Protein AF-A0A494WCV9-F1 (afdb_monomer)

Organism: NCBI:txid135719

pLDDT: mean 80.25, std 16.08, range [35.59, 97.94]

Secondary structure (DSSP, 8-state):
--HHHHHHHHHHHTT--HHHHHHHTTS-TTHHHIIIII--SSS--HHHHHHHHHHHTS-GGGTS-GGGS-S--HHHHHHHHHHHHHHHHHHTT-HHHHHHHHHHHHHHHHHHHHHT----

Mean predicted aligned error: 14.8 Å

Structure (mmCIF, N/CA/C/O backbone):
data_AF-A0A494WCV9-F1
#
_entry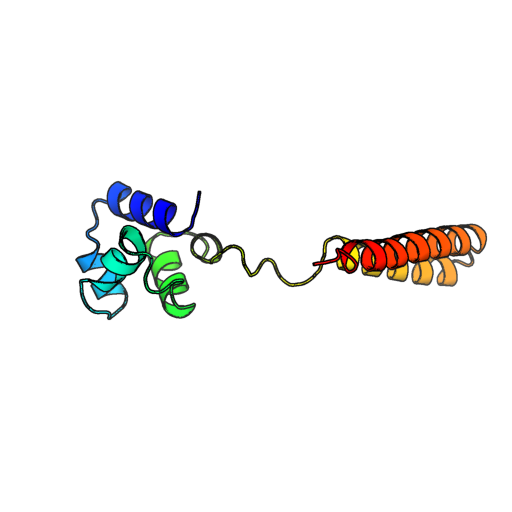.id   AF-A0A494WCV9-F1
#
loop_
_atom_site.group_PDB
_atom_site.id
_atom_site.type_symbol
_atom_site.label_atom_id
_atom_site.label_alt_id
_atom_site.label_comp_id
_atom_site.label_asym_id
_atom_site.label_entity_id
_atom_site.label_seq_id
_atom_site.pdbx_PDB_ins_code
_atom_site.Cartn_x
_atom_site.Cartn_y
_atom_site.Cartn_z
_atom_site.occupancy
_atom_site.B_iso_or_equiv
_atom_site.auth_seq_id
_atom_site.auth_comp_id
_atom_site.auth_asym_id
_atom_site.auth_atom_id
_atom_site.pdbx_PDB_model_num
ATOM 1 N N . MET A 1 1 ? 4.675 11.585 -0.432 1.00 63.78 1 MET A N 1
ATOM 2 C CA . MET A 1 1 ? 3.990 11.338 0.857 1.00 63.78 1 MET A CA 1
ATOM 3 C C . MET A 1 1 ? 4.207 9.896 1.275 1.00 63.78 1 MET A C 1
ATOM 5 O O . MET A 1 1 ? 4.304 9.046 0.402 1.00 63.78 1 MET A O 1
ATOM 9 N N . GLY A 1 2 ? 4.338 9.622 2.574 1.00 85.19 2 GLY A N 1
ATOM 10 C CA . GLY A 1 2 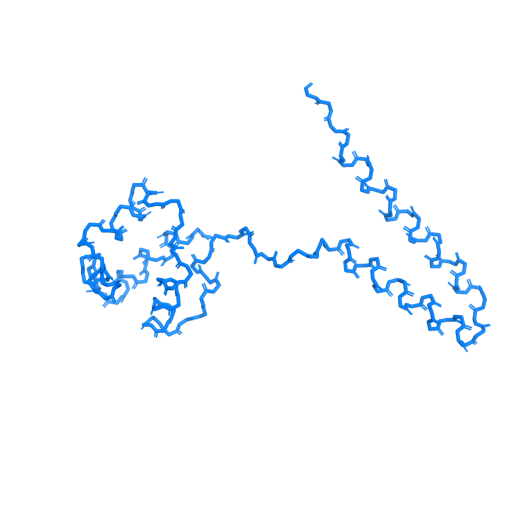? 4.463 8.250 3.079 1.00 85.19 2 GLY A CA 1
ATOM 11 C C . GLY A 1 2 ? 3.097 7.576 3.282 1.00 85.19 2 GLY A C 1
ATOM 12 O O . GLY A 1 2 ? 2.102 8.283 3.454 1.00 85.19 2 GLY A O 1
ATOM 13 N N . PRO A 1 3 ? 3.040 6.234 3.353 1.00 89.88 3 PRO A N 1
ATOM 14 C CA . PRO A 1 3 ? 1.785 5.475 3.433 1.00 89.88 3 PRO A CA 1
ATOM 15 C C . PRO A 1 3 ? 0.932 5.814 4.667 1.00 89.88 3 PRO A C 1
ATOM 17 O O . PRO A 1 3 ? -0.291 5.763 4.608 1.00 89.88 3 PRO A O 1
ATOM 20 N N . ARG A 1 4 ? 1.557 6.231 5.778 1.00 92.62 4 ARG A N 1
ATOM 21 C CA . ARG A 1 4 ? 0.850 6.661 7.000 1.00 92.62 4 ARG A CA 1
ATOM 22 C C . ARG A 1 4 ? 0.082 7.965 6.816 1.00 92.62 4 ARG A C 1
ATOM 24 O O . ARG A 1 4 ? -1.057 8.054 7.250 1.00 92.62 4 ARG A O 1
ATOM 31 N N . ILE A 1 5 ? 0.724 8.955 6.194 1.00 92.88 5 ILE A N 1
ATOM 32 C CA . ILE A 1 5 ? 0.124 10.272 5.939 1.00 92.88 5 ILE A CA 1
ATOM 33 C C . ILE A 1 5 ? -1.040 10.100 4.967 1.00 92.88 5 ILE A C 1
ATOM 35 O O . ILE A 1 5 ? -2.132 10.579 5.228 1.00 92.88 5 ILE A O 1
ATOM 39 N N . PHE A 1 6 ? -0.822 9.316 3.911 1.00 92.44 6 PHE A N 1
ATOM 40 C CA . PHE A 1 6 ? -1.850 9.017 2.923 1.00 92.44 6 PHE A CA 1
ATOM 41 C C . PHE A 1 6 ? -3.070 8.306 3.532 1.00 92.44 6 PHE A C 1
ATOM 43 O O . PHE A 1 6 ? -4.208 8.679 3.261 1.00 92.44 6 PHE A O 1
ATOM 50 N N . LEU A 1 7 ? -2.848 7.312 4.401 1.00 94.00 7 LEU A N 1
ATOM 51 C CA . LEU A 1 7 ? -3.945 6.649 5.105 1.00 94.00 7 LEU A CA 1
ATOM 52 C C . LEU A 1 7 ? -4.676 7.600 6.065 1.00 94.00 7 LEU A C 1
ATOM 54 O O . LEU A 1 7 ? -5.896 7.524 6.155 1.00 94.00 7 LEU A O 1
ATOM 58 N N . ASP A 1 8 ? -3.962 8.486 6.765 1.00 95.69 8 ASP A N 1
ATOM 59 C CA . ASP A 1 8 ? -4.586 9.491 7.638 1.00 95.69 8 ASP A CA 1
ATOM 60 C C . ASP A 1 8 ? -5.527 10.401 6.837 1.00 95.69 8 ASP A C 1
ATOM 62 O O . ASP A 1 8 ? -6.701 10.537 7.172 1.00 95.69 8 ASP A O 1
ATOM 66 N N . GLU A 1 9 ? -5.044 10.940 5.719 1.00 94.06 9 GLU A N 1
ATOM 67 C CA . GLU A 1 9 ? -5.821 11.810 4.833 1.00 94.06 9 GLU A CA 1
ATOM 68 C C . GLU A 1 9 ? -7.061 11.116 4.266 1.00 94.06 9 GLU A C 1
ATOM 70 O O . GLU A 1 9 ? -8.137 11.708 4.266 1.00 94.06 9 GLU A O 1
ATOM 75 N N . LEU A 1 10 ? -6.953 9.854 3.841 1.00 94.19 10 LEU A N 1
ATOM 76 C CA . LEU A 1 10 ? -8.099 9.084 3.344 1.00 94.19 10 LEU A CA 1
ATOM 77 C C . LEU A 1 10 ? -9.176 8.872 4.407 1.00 94.19 10 LEU A C 1
ATOM 79 O O . LEU A 1 10 ? -10.368 8.962 4.110 1.00 94.19 10 LEU A O 1
ATOM 83 N N . ILE A 1 11 ? -8.756 8.584 5.639 1.00 95.56 11 ILE A N 1
ATOM 84 C CA . ILE A 1 11 ? -9.668 8.389 6.766 1.00 95.56 11 ILE A CA 1
ATOM 85 C C . ILE A 1 11 ? -10.411 9.694 7.056 1.00 95.56 11 ILE A C 1
ATOM 87 O O . ILE A 1 11 ? -11.637 9.683 7.145 1.00 95.56 11 ILE A O 1
ATOM 91 N N . GLN A 1 12 ? -9.698 10.823 7.105 1.00 95.62 12 GLN A N 1
ATOM 92 C CA . GLN A 1 12 ? -10.324 12.131 7.320 1.00 95.62 12 GLN A CA 1
ATOM 93 C C . GLN A 1 12 ? -11.234 12.542 6.158 1.00 95.62 12 GLN A C 1
ATOM 95 O O . GLN A 1 12 ? -12.352 12.997 6.385 1.00 95.62 12 GLN A O 1
ATOM 100 N N . ALA A 1 13 ? -10.800 12.337 4.912 1.00 94.06 13 ALA A N 1
ATOM 101 C CA . ALA A 1 13 ? -11.563 12.701 3.720 1.00 94.06 13 ALA A CA 1
ATOM 102 C C . ALA A 1 13 ? -12.898 11.949 3.617 1.00 94.06 13 ALA A C 1
ATOM 104 O O . ALA A 1 13 ? -13.863 12.481 3.073 1.00 94.06 13 ALA A O 1
ATOM 105 N N . ARG A 1 14 ? -12.968 10.722 4.149 1.00 93.75 14 ARG A N 1
ATOM 106 C CA . ARG A 1 14 ? -14.207 9.937 4.217 1.00 93.75 14 ARG A CA 1
ATOM 107 C C . ARG A 1 14 ? -15.010 10.130 5.507 1.00 93.75 14 ARG A C 1
ATOM 109 O O . ARG A 1 14 ? -16.075 9.535 5.625 1.00 93.75 14 ARG A O 1
ATOM 116 N N . GLY A 1 15 ? -14.538 10.946 6.453 1.00 95.50 15 GLY A N 1
ATOM 117 C CA . GLY A 1 15 ? -15.190 11.125 7.756 1.00 95.50 15 GLY A CA 1
ATOM 118 C C . GLY A 1 15 ? -15.144 9.873 8.640 1.00 95.50 15 GLY A C 1
ATOM 119 O O . GLY A 1 15 ? -15.989 9.695 9.515 1.00 95.50 15 GLY A O 1
ATOM 120 N N . GLU A 1 16 ? -14.175 8.992 8.400 1.00 96.69 16 GLU A N 1
ATOM 121 C CA . GLU A 1 16 ? -14.012 7.734 9.120 1.00 96.69 16 GLU A CA 1
ATOM 122 C C . GLU A 1 16 ? -13.210 7.920 10.408 1.00 96.69 16 GLU A C 1
ATOM 124 O O . GLU A 1 16 ? -12.456 8.877 10.587 1.00 96.69 16 GLU A O 1
ATOM 129 N N . THR A 1 17 ? -13.317 6.949 11.314 1.00 97.50 17 THR A N 1
ATOM 130 C CA . THR A 1 17 ? -12.526 6.937 12.551 1.00 97.50 17 THR A CA 1
ATOM 131 C C . THR A 1 17 ? -11.463 5.846 12.515 1.00 97.50 17 THR A C 1
ATOM 133 O O . THR A 1 17 ? -11.677 4.767 11.962 1.00 97.50 17 THR A O 1
ATOM 136 N N . TYR A 1 18 ? -10.317 6.064 13.174 1.00 97.69 18 TYR A N 1
ATOM 137 C CA . TYR A 1 18 ? -9.286 5.019 13.285 1.00 97.69 18 TYR A CA 1
ATOM 138 C C . TYR A 1 18 ? -9.816 3.735 13.936 1.00 97.69 18 TYR A C 1
ATOM 140 O O . TYR A 1 18 ? -9.394 2.641 13.560 1.00 97.69 18 TYR A O 1
ATOM 148 N N . ALA A 1 19 ? -10.743 3.860 14.890 1.00 97.44 19 ALA A N 1
ATOM 149 C CA . ALA A 1 19 ? -11.394 2.719 15.521 1.00 97.44 19 ALA A CA 1
ATOM 150 C C . ALA A 1 19 ? -12.253 1.941 14.514 1.00 97.44 19 ALA A C 1
ATOM 152 O O . ALA A 1 19 ? -12.110 0.724 14.422 1.00 97.44 19 ALA A O 1
ATOM 153 N N . GLY A 1 20 ? -13.069 2.634 13.710 1.00 97.56 20 GLY A N 1
ATOM 154 C CA . GLY A 1 20 ? -13.883 2.021 12.656 1.00 97.56 20 GLY A CA 1
ATOM 155 C C . GLY A 1 20 ? -13.039 1.258 11.636 1.00 97.56 20 GLY A C 1
ATOM 156 O O . GLY A 1 20 ? -13.291 0.082 11.378 1.00 97.56 20 GLY A O 1
ATOM 157 N N . ILE A 1 21 ? -11.955 1.869 11.153 1.00 97.81 21 ILE A N 1
ATOM 158 C CA . ILE A 1 21 ? -11.026 1.196 10.233 1.00 97.81 21 ILE A CA 1
ATOM 159 C C . ILE A 1 21 ? -10.309 0.021 10.909 1.00 97.81 21 ILE A C 1
ATOM 161 O O . ILE A 1 21 ? -10.094 -1.017 10.291 1.00 97.81 21 ILE A O 1
ATOM 165 N N . SER A 1 22 ? -9.962 0.126 12.191 1.00 97.69 22 SER A N 1
ATOM 166 C CA . SER A 1 22 ? -9.356 -1.001 12.909 1.00 97.69 22 SER A CA 1
ATOM 167 C C . SER A 1 22 ? -10.328 -2.179 13.053 1.00 97.69 22 SER A C 1
ATOM 169 O O . SER A 1 22 ? -9.918 -3.329 12.897 1.00 97.69 22 SER A O 1
ATOM 171 N N . HIS A 1 23 ? -11.614 -1.904 13.280 1.00 97.94 23 HIS A N 1
ATOM 172 C CA . HIS A 1 23 ? -12.661 -2.925 13.313 1.00 97.94 23 HIS A CA 1
ATOM 173 C C . HIS A 1 23 ? -12.919 -3.552 11.941 1.00 97.94 23 HIS A C 1
ATOM 175 O O . HIS A 1 23 ? -13.057 -4.772 11.870 1.00 97.94 23 HIS A O 1
ATOM 181 N N . LEU A 1 24 ? -12.890 -2.767 10.856 1.00 96.81 24 LEU A N 1
ATOM 182 C CA . LEU A 1 24 ? -12.937 -3.279 9.479 1.00 96.81 24 LEU A CA 1
ATOM 183 C C . LEU A 1 24 ? -11.836 -4.323 9.220 1.00 96.81 24 LEU A C 1
ATOM 185 O O . LEU A 1 24 ? -12.057 -5.312 8.525 1.00 96.81 24 LEU A O 1
ATOM 189 N N . LEU A 1 25 ? -10.658 -4.129 9.815 1.00 96.25 25 LEU A N 1
ATOM 190 C CA . LEU A 1 25 ? -9.531 -5.059 9.721 1.00 96.25 25 LEU A CA 1
ATOM 191 C C . LEU A 1 25 ? -9.618 -6.251 10.689 1.00 96.25 25 LEU A C 1
ATOM 193 O O . LEU A 1 25 ? -8.722 -7.096 10.705 1.00 96.25 25 LEU A O 1
ATOM 197 N N . GLY A 1 26 ? -10.654 -6.325 11.529 1.00 96.75 26 GLY A N 1
ATOM 198 C CA . GLY A 1 26 ? -10.759 -7.329 12.590 1.00 96.75 26 GLY A CA 1
ATOM 199 C C . GLY A 1 26 ? -9.666 -7.189 13.656 1.00 96.75 26 GLY A C 1
ATOM 200 O O . GLY A 1 26 ? -9.228 -8.185 14.233 1.00 96.75 26 GLY A O 1
ATOM 201 N N . ARG A 1 27 ? -9.172 -5.967 13.889 1.00 96.88 27 ARG A N 1
ATOM 202 C CA . ARG A 1 27 ? -8.121 -5.646 14.866 1.00 96.88 27 ARG A CA 1
ATOM 203 C C . ARG A 1 27 ? -8.693 -4.863 16.052 1.00 96.88 27 ARG A C 1
ATOM 205 O O . ARG A 1 27 ? -9.832 -4.405 16.037 1.00 96.88 27 ARG A O 1
ATOM 212 N N . ASN A 1 28 ? -7.877 -4.692 17.092 1.00 96.88 28 ASN A N 1
ATOM 213 C CA . ASN A 1 28 ? -8.188 -3.799 18.213 1.00 96.88 28 ASN A CA 1
ATOM 214 C C . ASN A 1 28 ? -8.326 -2.344 17.710 1.00 96.88 28 ASN A C 1
ATOM 216 O O . ASN A 1 28 ? -7.538 -1.927 16.866 1.00 96.88 28 ASN A O 1
ATOM 220 N N . SER A 1 29 ? -9.270 -1.571 18.259 1.00 96.25 29 SER A N 1
ATOM 221 C CA . SER A 1 29 ? -9.588 -0.177 17.904 1.00 96.25 29 SER A CA 1
ATOM 222 C C . SER A 1 29 ? -8.385 0.777 17.856 1.00 96.25 29 SER A C 1
ATOM 224 O O . SER A 1 29 ? -8.397 1.747 17.100 1.00 96.25 29 SER A O 1
ATOM 226 N N . ALA A 1 30 ? -7.326 0.497 18.618 1.00 96.94 30 ALA A N 1
ATOM 227 C CA . ALA A 1 30 ? -6.108 1.306 18.623 1.00 96.94 30 ALA A CA 1
ATOM 228 C C . ALA A 1 30 ? -5.144 1.012 17.454 1.00 96.94 30 ALA A C 1
ATOM 230 O O . ALA A 1 30 ? -4.179 1.752 17.272 1.00 96.94 30 ALA A O 1
ATOM 231 N N . TYR A 1 31 ? -5.355 -0.051 16.672 1.00 97.31 31 TYR A N 1
ATOM 232 C CA . TYR A 1 31 ? -4.368 -0.566 15.714 1.00 97.31 31 TYR A CA 1
ATOM 233 C C . TYR A 1 31 ? -3.961 0.462 14.647 1.00 97.31 31 TYR A C 1
ATOM 235 O O . TYR A 1 31 ? -2.776 0.766 14.496 1.00 97.31 31 TYR A O 1
ATOM 243 N N . ILE A 1 32 ? -4.931 1.062 13.950 1.00 97.19 32 ILE A N 1
ATOM 244 C CA . ILE A 1 32 ? -4.646 2.085 12.930 1.00 97.19 32 ILE A CA 1
ATOM 245 C C . ILE A 1 32 ? -4.099 3.366 13.556 1.00 97.19 32 ILE A C 1
ATOM 247 O O . ILE A 1 32 ? -3.177 3.972 13.012 1.00 97.19 32 ILE A O 1
ATOM 251 N N . GLN A 1 33 ? -4.596 3.752 14.733 1.00 96.81 33 GLN A N 1
ATOM 252 C CA . GLN A 1 33 ? -4.074 4.915 15.448 1.00 96.81 33 GLN A CA 1
ATOM 253 C C . GLN A 1 33 ? -2.591 4.730 15.807 1.00 96.81 33 GLN A C 1
ATOM 255 O O . GLN A 1 33 ? -1.799 5.661 15.657 1.00 96.81 33 GLN A O 1
ATOM 260 N N . GLN A 1 34 ? -2.190 3.533 16.242 1.00 97.31 34 GLN A N 1
ATOM 261 C CA . GLN A 1 34 ? -0.791 3.202 16.515 1.00 97.31 34 GLN A CA 1
ATOM 262 C C . GLN A 1 34 ? 0.046 3.226 15.230 1.00 97.31 34 GLN A C 1
ATOM 264 O O . GLN A 1 34 ? 1.106 3.853 15.219 1.00 97.31 34 GLN A O 1
ATOM 269 N N . TYR A 1 35 ? -0.443 2.639 14.135 1.00 95.56 35 TYR A N 1
ATOM 270 C CA . TYR A 1 35 ? 0.262 2.650 12.851 1.00 95.56 35 TYR A CA 1
ATOM 271 C C . TYR A 1 35 ? 0.513 4.075 12.335 1.00 95.56 35 TYR A C 1
ATOM 273 O O . TYR A 1 35 ? 1.637 4.404 11.951 1.00 95.56 35 TYR A O 1
ATOM 281 N N . VAL A 1 36 ? -0.515 4.928 12.360 1.00 94.88 36 VAL A N 1
ATOM 282 C CA . VAL A 1 36 ? -0.460 6.293 11.818 1.00 94.88 36 VAL A CA 1
ATOM 283 C C . VAL A 1 36 ? 0.302 7.238 12.746 1.00 94.88 36 VAL A C 1
ATOM 285 O O . VAL A 1 36 ? 1.207 7.933 12.290 1.00 94.88 36 VAL A O 1
ATOM 288 N N . LYS A 1 37 ? -0.032 7.271 14.046 1.00 94.75 37 LYS A N 1
ATOM 289 C CA . LYS A 1 37 ? 0.511 8.268 14.988 1.00 94.75 37 LYS A CA 1
ATOM 290 C C . LYS A 1 37 ? 1.789 7.816 15.687 1.00 94.75 37 LYS A C 1
ATOM 292 O O . LYS A 1 37 ? 2.662 8.639 15.935 1.00 94.75 37 LYS A O 1
ATOM 297 N N . ARG A 1 38 ? 1.900 6.529 16.036 1.00 91.88 38 ARG A N 1
ATOM 298 C CA . ARG A 1 38 ? 3.076 5.978 16.741 1.00 91.88 38 ARG A CA 1
ATOM 299 C C . ARG A 1 38 ? 4.074 5.309 15.799 1.00 91.88 38 ARG A C 1
ATOM 301 O O . ARG A 1 38 ? 5.204 5.067 16.200 1.00 91.88 38 ARG A O 1
ATOM 308 N N . GLY A 1 39 ? 3.668 5.006 14.567 1.00 90.81 39 GLY A N 1
ATOM 309 C CA . GLY A 1 39 ? 4.511 4.328 13.588 1.00 90.81 39 GLY A CA 1
ATOM 310 C C . GLY A 1 39 ? 4.708 2.834 13.849 1.00 90.81 39 GLY A C 1
ATOM 311 O O . GLY A 1 39 ? 5.569 2.232 13.206 1.00 90.81 39 GLY A O 1
ATOM 312 N N . THR A 1 40 ? 3.915 2.244 14.748 1.00 88.81 40 THR A N 1
ATOM 313 C CA . THR A 1 40 ? 4.008 0.834 15.144 1.00 88.81 40 THR A CA 1
ATOM 314 C C . THR A 1 40 ? 2.673 0.143 14.877 1.00 88.81 40 THR A C 1
ATOM 316 O O . THR A 1 40 ? 1.655 0.632 15.356 1.00 88.81 40 THR A O 1
ATOM 319 N N . PRO A 1 41 ? 2.640 -0.988 14.152 1.00 88.31 41 PRO A N 1
ATOM 320 C CA . PRO A 1 41 ? 3.768 -1.654 13.492 1.00 88.31 41 PRO A CA 1
ATOM 321 C C . PRO A 1 41 ? 4.402 -0.799 12.378 1.00 88.31 41 PRO A C 1
ATOM 323 O O . PRO A 1 41 ? 3.796 0.148 11.885 1.00 88.31 41 PRO A O 1
ATOM 326 N N . ALA A 1 42 ? 5.633 -1.124 11.968 1.00 87.38 42 ALA A N 1
ATOM 327 C CA . ALA A 1 42 ? 6.340 -0.365 10.928 1.00 87.38 42 ALA A CA 1
ATOM 328 C C . ALA A 1 42 ? 5.611 -0.394 9.568 1.00 87.38 42 ALA A C 1
ATOM 330 O O . ALA A 1 42 ? 5.667 0.571 8.807 1.00 87.38 42 ALA A O 1
ATOM 331 N N . SER A 1 43 ? 4.899 -1.488 9.284 1.00 89.31 43 SER A N 1
ATOM 332 C CA . SER A 1 43 ? 4.067 -1.678 8.095 1.00 89.31 43 SER A CA 1
ATOM 333 C C . SER A 1 43 ? 2.796 -2.457 8.440 1.00 89.31 43 SER A C 1
ATOM 335 O O . SER A 1 43 ? 2.767 -3.214 9.414 1.00 89.31 43 SER A O 1
ATOM 337 N N . LEU A 1 44 ? 1.741 -2.248 7.650 1.00 91.69 44 LEU A N 1
ATOM 338 C CA . LEU A 1 44 ? 0.526 -3.059 7.704 1.00 91.69 44 LEU A CA 1
ATOM 339 C C . LEU A 1 44 ? 0.767 -4.402 7.006 1.00 91.69 44 LEU A C 1
ATOM 341 O O . LEU A 1 44 ? 1.580 -4.487 6.085 1.00 91.69 44 LEU A O 1
ATOM 345 N N . SER A 1 45 ? 0.056 -5.450 7.424 1.00 91.25 45 SER A N 1
ATOM 346 C CA . SER A 1 45 ? 0.155 -6.746 6.747 1.00 91.25 45 SER A CA 1
ATOM 347 C C . SER A 1 45 ? -0.403 -6.666 5.319 1.00 91.25 45 SER A C 1
ATOM 349 O O . SER A 1 45 ? -1.280 -5.851 5.039 1.00 91.25 45 SER A O 1
ATOM 351 N N . ALA A 1 46 ? 0.053 -7.541 4.416 1.00 89.81 46 ALA A N 1
ATOM 352 C CA . ALA A 1 46 ? -0.435 -7.568 3.031 1.00 89.81 46 ALA A CA 1
ATOM 353 C C . ALA A 1 46 ? -1.960 -7.769 2.941 1.00 89.81 46 ALA A C 1
ATOM 355 O O . ALA A 1 46 ? -2.616 -7.180 2.087 1.00 89.81 46 ALA A O 1
ATOM 356 N N . ARG A 1 47 ? -2.527 -8.562 3.860 1.00 93.62 47 ARG A N 1
ATOM 357 C CA . ARG A 1 47 ? -3.975 -8.759 3.979 1.00 93.62 47 ARG A CA 1
ATOM 358 C C . ARG A 1 47 ? -4.686 -7.467 4.376 1.00 93.62 47 ARG A C 1
ATOM 360 O O . ARG A 1 47 ? -5.687 -7.118 3.764 1.00 93.62 47 ARG A O 1
ATOM 367 N N . ASP A 1 48 ? -4.172 -6.765 5.385 1.00 94.38 48 ASP A N 1
ATOM 368 C CA . ASP A 1 48 ? -4.779 -5.517 5.859 1.00 94.38 48 ASP A CA 1
ATOM 369 C C . ASP A 1 48 ? -4.701 -4.430 4.773 1.00 94.38 48 ASP A C 1
ATOM 371 O O . ASP A 1 48 ? -5.663 -3.701 4.553 1.00 94.38 48 ASP A O 1
ATOM 375 N N . GLN A 1 49 ? -3.591 -4.371 4.029 1.00 93.44 49 GLN A N 1
ATOM 376 C CA . GLN A 1 49 ? -3.436 -3.481 2.874 1.00 93.44 49 GLN A CA 1
ATOM 377 C C . GLN A 1 49 ? -4.464 -3.764 1.772 1.00 93.44 49 GLN A C 1
ATOM 379 O O . GLN A 1 49 ? -5.044 -2.817 1.251 1.00 93.44 49 GLN A O 1
ATOM 384 N N . ASP A 1 50 ? -4.720 -5.032 1.433 1.00 92.94 50 ASP A N 1
ATOM 385 C CA . ASP A 1 50 ? -5.720 -5.411 0.421 1.00 92.94 50 ASP A CA 1
ATOM 386 C C . ASP A 1 50 ? -7.150 -5.054 0.859 1.00 92.94 50 ASP A C 1
ATOM 388 O O . ASP A 1 50 ? -7.936 -4.528 0.072 1.00 92.94 50 ASP A O 1
ATOM 392 N N . ILE A 1 51 ? -7.484 -5.254 2.137 1.00 95.50 51 ILE A N 1
ATOM 393 C CA . ILE A 1 51 ? -8.794 -4.860 2.676 1.00 95.50 51 ILE A CA 1
ATOM 394 C C . ILE A 1 51 ? -8.981 -3.342 2.581 1.00 95.50 51 ILE A C 1
ATOM 396 O O . ILE A 1 51 ? -10.016 -2.882 2.098 1.00 95.50 51 ILE A O 1
ATOM 400 N N . LEU A 1 52 ? -7.980 -2.556 2.990 1.00 94.81 52 LEU A N 1
ATOM 401 C CA . LEU A 1 52 ? -8.038 -1.095 2.895 1.00 94.81 52 LEU A CA 1
ATOM 402 C C . LEU A 1 52 ? -8.113 -0.626 1.440 1.00 94.81 52 LEU A C 1
ATOM 404 O O . LEU A 1 52 ? -8.893 0.267 1.130 1.00 94.81 52 LEU A O 1
ATOM 408 N N . ALA A 1 53 ? -7.348 -1.245 0.544 1.00 92.69 53 ALA A N 1
ATOM 409 C CA . ALA A 1 53 ? -7.371 -0.956 -0.885 1.00 92.69 53 ALA A CA 1
ATOM 410 C C . ALA A 1 53 ? -8.784 -1.112 -1.466 1.00 92.69 53 ALA A C 1
ATOM 412 O O . ALA A 1 53 ? -9.316 -0.189 -2.082 1.00 92.69 53 ALA A O 1
ATOM 413 N N . ARG A 1 54 ? -9.440 -2.240 -1.175 1.00 93.44 54 ARG A 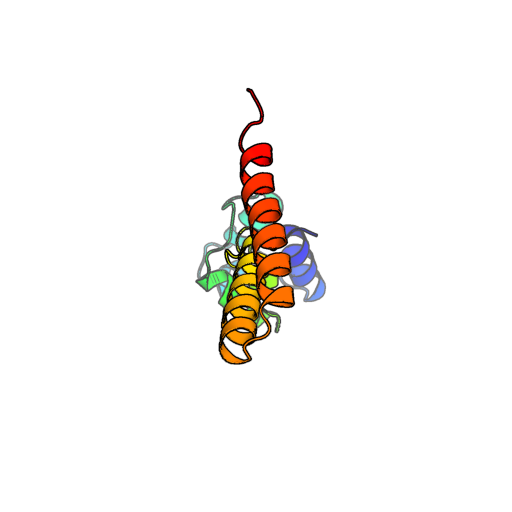N 1
ATOM 414 C CA . ARG A 1 54 ? -10.823 -2.502 -1.596 1.00 93.44 54 ARG A CA 1
ATOM 415 C C . ARG A 1 54 ? -11.816 -1.539 -0.953 1.00 93.44 54 ARG A C 1
ATOM 417 O O . ARG A 1 54 ? -12.688 -1.029 -1.647 1.00 93.44 54 ARG A O 1
ATOM 424 N N . TYR A 1 55 ? -11.668 -1.261 0.342 1.00 94.94 55 TYR A N 1
ATOM 425 C CA . TYR A 1 55 ? -12.556 -0.349 1.066 1.00 94.94 55 TYR A CA 1
ATOM 426 C C . TYR A 1 55 ? -12.495 1.075 0.508 1.00 94.94 55 TYR A C 1
ATOM 428 O O . TYR A 1 55 ? -13.523 1.699 0.245 1.00 94.94 55 TYR A O 1
ATOM 436 N N . PHE A 1 56 ? -11.284 1.585 0.277 1.00 92.88 56 PHE A N 1
ATOM 437 C CA . PHE A 1 56 ? -11.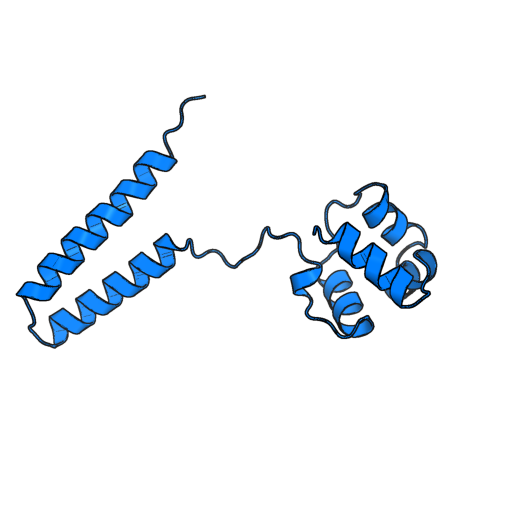058 2.930 -0.245 1.00 92.88 56 PHE A CA 1
ATOM 438 C C . PHE A 1 56 ? -11.155 3.025 -1.775 1.00 92.88 56 PHE A C 1
ATOM 440 O O . PHE A 1 56 ? -11.171 4.134 -2.303 1.00 92.88 56 PHE A O 1
ATOM 447 N N . GLY A 1 57 ? -11.300 1.903 -2.487 1.00 90.75 57 GLY A N 1
ATOM 448 C CA . GLY A 1 57 ? -11.395 1.874 -3.950 1.00 90.75 57 GLY A CA 1
ATOM 449 C C . GLY A 1 57 ? -10.089 2.276 -4.641 1.00 90.75 57 GLY A C 1
ATOM 450 O O . GLY A 1 57 ? -10.117 2.956 -5.662 1.00 90.75 57 GLY A O 1
ATOM 451 N N . MET A 1 58 ? -8.947 1.894 -4.068 1.00 87.81 58 MET A N 1
ATOM 452 C CA . MET A 1 58 ? -7.612 2.273 -4.539 1.00 87.81 58 MET A CA 1
ATOM 453 C C . MET A 1 58 ? -6.698 1.051 -4.714 1.00 87.81 58 MET A C 1
ATOM 455 O O . MET A 1 58 ? -6.951 0.013 -4.105 1.00 87.81 58 MET A O 1
ATOM 459 N N . PRO A 1 59 ? -5.603 1.145 -5.489 1.00 80.81 59 PRO A N 1
ATOM 460 C CA . PRO A 1 59 ? -4.620 0.065 -5.585 1.00 80.81 59 PRO A CA 1
ATOM 461 C C . PRO A 1 59 ? -3.866 -0.168 -4.262 1.00 80.81 59 PRO A C 1
ATOM 463 O O . PRO A 1 59 ? -3.490 0.779 -3.571 1.00 80.81 59 PRO A O 1
ATOM 466 N N . ALA A 1 60 ? -3.589 -1.430 -3.918 1.00 76.19 60 ALA A N 1
ATOM 467 C CA . ALA A 1 60 ? -2.926 -1.792 -2.656 1.00 76.19 60 ALA A CA 1
ATOM 468 C C . ALA A 1 60 ? -1.477 -1.286 -2.539 1.00 76.19 60 ALA A C 1
ATOM 470 O O . ALA A 1 60 ? -0.964 -1.116 -1.429 1.00 76.19 60 ALA A O 1
ATOM 471 N N . ASP A 1 61 ? -0.825 -0.998 -3.667 1.00 80.62 61 ASP A N 1
ATOM 472 C CA . ASP A 1 61 ? 0.564 -0.536 -3.702 1.00 80.62 61 ASP A CA 1
ATOM 473 C C . ASP A 1 61 ? 0.761 0.851 -3.071 1.00 80.62 61 ASP A C 1
ATOM 475 O O . ASP A 1 61 ? 1.852 1.149 -2.594 1.00 80.62 61 ASP A O 1
ATOM 479 N N . PHE A 1 62 ? -0.296 1.661 -2.954 1.00 80.06 62 PHE A N 1
ATOM 480 C CA . PHE A 1 62 ? -0.231 2.973 -2.296 1.00 80.06 62 PHE A CA 1
ATOM 481 C C . PHE A 1 62 ? -0.039 2.893 -0.772 1.00 80.06 62 PHE A C 1
ATOM 483 O O . PHE A 1 62 ? 0.474 3.831 -0.161 1.00 80.06 62 PHE A O 1
ATOM 490 N N . LEU A 1 63 ? -0.431 1.779 -0.143 1.00 80.88 63 LEU A N 1
ATOM 491 C CA . LEU A 1 63 ? -0.262 1.546 1.299 1.00 80.88 63 LEU A CA 1
ATOM 492 C C . LEU A 1 63 ? 0.971 0.702 1.631 1.00 80.88 63 LEU A C 1
ATOM 494 O O . LEU A 1 63 ? 1.318 0.529 2.807 1.00 80.88 63 LEU A O 1
ATOM 498 N N . ARG A 1 64 ? 1.636 0.158 0.611 1.00 79.44 64 ARG A N 1
ATOM 499 C CA . ARG A 1 64 ? 2.875 -0.583 0.793 1.00 79.44 64 ARG A CA 1
ATOM 500 C C . ARG A 1 64 ? 4.007 0.397 1.082 1.00 79.44 64 ARG A C 1
ATOM 502 O O . ARG A 1 64 ? 4.111 1.438 0.435 1.00 79.44 64 ARG A O 1
ATOM 509 N N . PRO A 1 65 ? 4.891 0.092 2.045 1.00 63.09 65 PRO A N 1
ATOM 510 C CA . PRO A 1 65 ? 6.175 0.770 2.090 1.00 63.09 65 PRO A CA 1
ATOM 511 C C . PRO A 1 65 ? 6.844 0.594 0.720 1.00 63.09 65 PRO A C 1
ATOM 513 O O . PRO A 1 65 ? 6.812 -0.507 0.171 1.00 63.09 65 PRO A O 1
ATOM 516 N N . THR A 1 66 ? 7.479 1.636 0.181 1.00 56.91 66 THR A N 1
ATOM 517 C CA . THR A 1 66 ? 8.228 1.622 -1.097 1.00 56.91 66 THR A CA 1
ATOM 518 C C . THR A 1 66 ? 9.393 0.604 -1.142 1.00 56.91 66 THR A C 1
ATOM 520 O O . THR A 1 66 ? 10.214 0.612 -2.048 1.00 56.91 66 THR A O 1
ATOM 523 N N . THR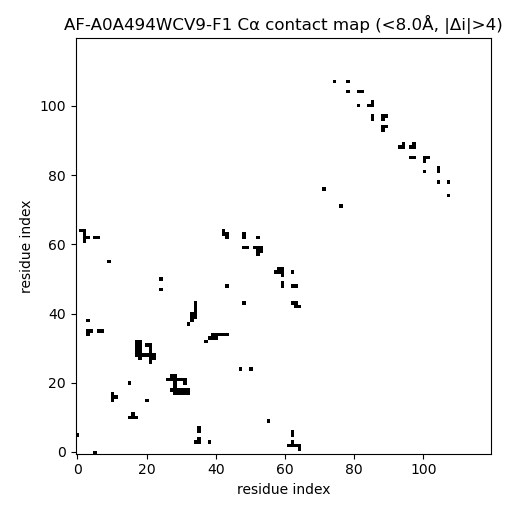 A 1 67 ? 9.474 -0.348 -0.214 1.00 48.88 67 THR A N 1
ATOM 524 C CA . THR A 1 67 ? 10.483 -1.412 -0.182 1.00 48.88 67 THR A CA 1
ATOM 525 C C . THR A 1 67 ? 10.177 -2.606 -1.091 1.00 48.88 67 THR A C 1
ATOM 527 O O . THR A 1 67 ? 10.856 -3.624 -0.993 1.00 48.88 67 THR A O 1
ATOM 530 N N . ALA A 1 68 ? 9.199 -2.508 -1.995 1.00 47.00 68 ALA A N 1
ATOM 531 C CA . ALA A 1 68 ? 8.997 -3.506 -3.043 1.00 47.00 68 ALA A CA 1
ATOM 532 C C . ALA A 1 68 ? 8.399 -2.896 -4.320 1.00 47.00 68 ALA A C 1
ATOM 534 O O . ALA A 1 68 ? 7.340 -3.309 -4.780 1.00 47.00 68 ALA A O 1
ATOM 535 N N . SER A 1 69 ? 9.122 -1.956 -4.940 1.00 46.59 69 SER A N 1
ATOM 536 C CA . SER A 1 69 ? 9.241 -2.081 -6.394 1.00 46.59 69 SER A CA 1
ATOM 537 C C . SER A 1 69 ? 10.000 -3.387 -6.627 1.00 46.59 69 SER A C 1
ATOM 539 O O . SER A 1 69 ? 11.073 -3.591 -6.054 1.00 46.59 69 SER A O 1
ATOM 541 N N . SER A 1 70 ? 9.373 -4.318 -7.336 1.00 47.91 70 SER A N 1
ATOM 542 C CA . SER A 1 70 ? 9.936 -5.596 -7.767 1.00 47.91 70 SER A CA 1
ATOM 543 C C . SER A 1 70 ? 11.425 -5.475 -8.098 1.00 47.91 70 SER A C 1
ATOM 545 O O . SER A 1 70 ? 11.817 -4.604 -8.870 1.00 47.91 70 SER A O 1
ATOM 547 N N . LYS A 1 71 ? 12.241 -6.348 -7.494 1.00 48.88 71 LYS A N 1
ATOM 548 C CA . LYS A 1 71 ? 13.691 -6.465 -7.691 1.00 48.88 71 LYS A CA 1
ATOM 549 C C . LYS A 1 71 ? 14.049 -6.702 -9.159 1.00 48.88 71 LYS A C 1
ATOM 551 O O . LYS A 1 71 ? 14.285 -7.824 -9.596 1.00 48.88 71 LYS A O 1
ATOM 556 N N . THR A 1 72 ? 14.139 -5.630 -9.908 1.00 48.00 72 THR A N 1
ATOM 557 C CA . THR A 1 72 ? 15.007 -5.539 -11.064 1.00 48.00 72 THR A CA 1
ATOM 558 C C . THR A 1 72 ? 15.566 -4.141 -10.941 1.00 48.00 72 THR A C 1
ATOM 560 O O . THR A 1 72 ? 14.838 -3.161 -11.095 1.00 48.00 72 THR A O 1
ATOM 563 N N . SER A 1 73 ? 16.830 -4.041 -10.523 1.00 61.41 73 SER A N 1
ATOM 564 C CA . SER A 1 73 ? 17.546 -2.777 -10.630 1.00 61.41 73 SER A CA 1
ATOM 565 C C . SER A 1 73 ? 17.309 -2.246 -12.043 1.00 61.41 73 SER A C 1
ATOM 567 O O . SER A 1 73 ? 17.277 -3.029 -12.993 1.00 61.41 73 SER A O 1
ATOM 569 N N . VAL A 1 74 ? 17.139 -0.936 -12.221 1.00 65.06 74 VAL A N 1
ATOM 570 C CA . VAL A 1 74 ? 17.061 -0.350 -13.573 1.00 65.06 74 VAL A CA 1
ATOM 571 C C . VAL A 1 74 ? 18.241 -0.846 -14.432 1.00 65.06 74 VAL A C 1
ATOM 573 O O . VAL A 1 74 ? 18.088 -1.068 -15.632 1.00 65.06 74 VAL A O 1
ATOM 576 N N . ASN A 1 75 ? 19.376 -1.150 -13.790 1.00 67.06 75 ASN A N 1
ATOM 577 C CA . ASN A 1 75 ? 20.522 -1.804 -14.412 1.00 67.06 75 ASN A CA 1
ATOM 578 C C . ASN A 1 75 ? 20.289 -3.284 -14.755 1.00 67.06 75 ASN A C 1
ATOM 580 O O . ASN A 1 75 ? 20.644 -3.680 -15.856 1.00 67.06 75 ASN A O 1
ATOM 584 N N . ASP A 1 76 ? 19.663 -4.091 -13.892 1.00 68.19 76 ASP A N 1
ATOM 585 C CA . ASP A 1 76 ? 19.318 -5.491 -14.200 1.00 68.19 76 ASP A CA 1
ATOM 586 C C . ASP A 1 76 ? 18.396 -5.572 -15.426 1.00 68.19 76 ASP A C 1
ATOM 588 O O . ASP A 1 76 ? 18.566 -6.430 -16.295 1.00 68.19 76 ASP A O 1
ATOM 592 N N . GLN A 1 77 ? 17.440 -4.641 -15.531 1.00 74.38 77 GLN A N 1
ATOM 593 C CA . GLN A 1 77 ? 16.513 -4.578 -16.660 1.00 74.38 77 GLN A CA 1
ATOM 594 C C . GLN A 1 77 ? 17.238 -4.142 -17.937 1.00 74.38 77 GLN A C 1
ATOM 596 O O . GLN A 1 77 ? 17.020 -4.714 -19.006 1.00 74.38 77 GLN A O 1
ATOM 601 N N . ALA A 1 78 ? 18.137 -3.159 -17.830 1.00 74.31 78 ALA A N 1
ATOM 602 C CA . ALA A 1 78 ? 18.979 -2.726 -18.940 1.00 74.31 78 ALA A CA 1
ATOM 603 C C . ALA A 1 78 ? 19.920 -3.848 -19.418 1.00 74.31 78 ALA A C 1
ATOM 605 O O . ALA A 1 78 ? 20.032 -4.080 -20.620 1.00 74.31 78 ALA A O 1
ATOM 606 N N . ILE A 1 79 ? 20.536 -4.593 -18.497 1.00 77.44 79 ILE A N 1
ATOM 607 C CA . ILE A 1 79 ? 21.401 -5.742 -18.794 1.00 77.44 79 ILE A CA 1
ATOM 608 C C . ILE A 1 79 ? 20.613 -6.835 -19.523 1.00 77.44 79 ILE A C 1
ATOM 610 O O . ILE A 1 79 ? 21.078 -7.350 -20.541 1.00 77.44 79 ILE A O 1
ATOM 614 N N . ALA A 1 80 ? 19.405 -7.160 -19.054 1.00 79.62 80 ALA A N 1
ATOM 615 C CA . ALA A 1 80 ? 18.542 -8.142 -19.705 1.00 79.62 80 ALA A CA 1
ATOM 616 C C . ALA A 1 80 ? 18.172 -7.727 -21.141 1.00 79.62 80 ALA A C 1
ATOM 618 O O . ALA A 1 80 ?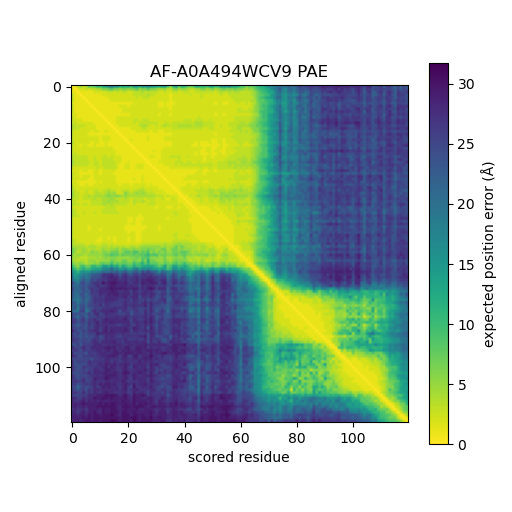 18.273 -8.541 -22.060 1.00 79.62 80 ALA A O 1
ATOM 619 N N . HIS A 1 81 ? 17.818 -6.455 -21.360 1.00 81.25 81 HIS A N 1
ATOM 620 C CA . HIS A 1 81 ? 17.520 -5.939 -22.698 1.00 81.25 81 HIS A CA 1
ATOM 621 C C . HIS A 1 81 ? 18.740 -5.963 -23.629 1.00 81.25 81 HIS A C 1
ATOM 623 O O . HIS A 1 81 ? 18.612 -6.366 -24.783 1.00 81.25 81 HIS A O 1
ATOM 629 N N . VAL A 1 82 ? 19.929 -5.588 -23.144 1.00 82.12 82 VAL A N 1
ATOM 630 C CA . VAL A 1 82 ? 21.162 -5.623 -23.952 1.00 82.12 82 VAL A CA 1
ATOM 631 C C . VAL A 1 82 ? 21.533 -7.062 -24.324 1.00 82.12 82 VAL A C 1
ATOM 633 O O . VAL A 1 82 ? 21.871 -7.318 -25.477 1.00 82.12 82 VAL A O 1
ATOM 636 N N . ARG A 1 83 ? 21.397 -8.025 -23.400 1.00 82.19 83 ARG A N 1
ATOM 637 C CA . ARG A 1 83 ? 21.622 -9.456 -23.687 1.00 82.19 83 ARG A CA 1
ATOM 638 C C . ARG A 1 83 ? 20.656 -9.998 -24.744 1.00 82.19 83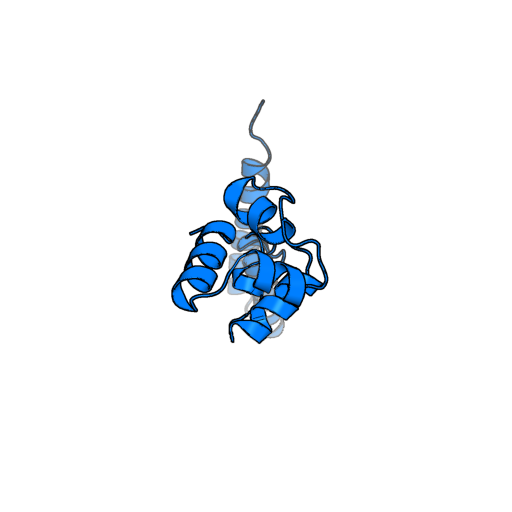 ARG A C 1
ATOM 640 O O . ARG A 1 83 ? 21.080 -10.715 -25.651 1.00 82.19 83 ARG A O 1
ATOM 647 N N . ALA A 1 84 ? 19.381 -9.620 -24.665 1.00 77.50 84 ALA A N 1
ATOM 648 C CA . ALA A 1 84 ? 18.388 -9.984 -25.673 1.00 77.50 84 ALA A CA 1
ATOM 649 C C . ALA A 1 84 ? 18.704 -9.359 -27.046 1.00 77.50 84 ALA A C 1
ATOM 651 O O . ALA A 1 84 ? 18.606 -10.037 -28.068 1.00 77.50 84 ALA A O 1
ATOM 652 N N . ALA A 1 85 ? 19.144 -8.096 -27.076 1.00 74.81 85 ALA A N 1
ATOM 653 C CA . ALA A 1 85 ? 19.551 -7.417 -28.304 1.00 74.81 85 ALA A CA 1
ATOM 654 C C . ALA A 1 85 ? 20.796 -8.055 -28.945 1.00 74.81 85 ALA A C 1
ATOM 656 O O . ALA A 1 85 ? 20.835 -8.194 -30.166 1.00 74.81 85 ALA A O 1
ATOM 657 N N . ILE A 1 86 ? 21.775 -8.494 -28.143 1.00 75.94 86 ILE A N 1
ATOM 658 C CA . ILE A 1 86 ? 22.941 -9.251 -28.626 1.00 75.94 86 ILE A CA 1
ATOM 659 C C . ILE A 1 86 ? 22.484 -10.546 -29.301 1.00 75.94 86 ILE A C 1
ATOM 661 O O . ILE A 1 86 ? 22.813 -10.761 -30.464 1.00 75.94 86 ILE A O 1
ATOM 665 N N . SER A 1 87 ? 21.645 -11.335 -28.622 1.00 75.81 87 SER A N 1
ATOM 666 C CA . SER A 1 87 ? 21.136 -12.611 -29.153 1.00 75.81 87 SER A CA 1
ATOM 667 C C . SER A 1 87 ? 20.377 -12.421 -30.478 1.00 75.81 87 SER A C 1
ATOM 669 O O . SER A 1 87 ? 20.521 -13.205 -31.414 1.00 75.81 87 SER A O 1
ATOM 671 N N . ALA A 1 88 ? 19.588 -11.346 -30.593 1.00 71.94 88 ALA A N 1
ATOM 672 C CA . ALA A 1 88 ? 18.887 -11.002 -31.829 1.00 71.94 88 ALA A CA 1
ATOM 673 C C . ALA A 1 88 ? 19.846 -10.563 -32.953 1.00 71.94 88 ALA A C 1
ATOM 675 O O . ALA A 1 88 ? 19.654 -10.933 -34.111 1.00 71.94 88 ALA A O 1
ATOM 676 N N . CYS A 1 89 ? 20.892 -9.798 -32.630 1.00 71.06 89 CYS A N 1
ATOM 677 C CA . CYS A 1 89 ? 21.885 -9.359 -33.613 1.00 71.06 89 CYS A CA 1
ATOM 678 C C . CYS A 1 89 ? 22.769 -10.515 -34.105 1.00 71.06 89 CYS A C 1
ATOM 680 O O . CYS A 1 89 ? 23.121 -10.543 -35.285 1.00 71.06 89 CYS A O 1
ATOM 682 N N . GLU A 1 90 ? 23.086 -11.482 -33.239 1.00 75.06 90 GLU A N 1
ATOM 683 C CA . GLU A 1 90 ? 23.771 -12.726 -33.611 1.00 75.06 90 GLU A CA 1
ATOM 684 C C . GLU A 1 90 ? 22.943 -13.540 -34.613 1.00 75.06 90 GLU A C 1
ATOM 686 O O . GLU A 1 90 ? 23.464 -13.953 -35.650 1.00 75.06 90 GLU A O 1
ATOM 691 N N . ALA A 1 91 ? 21.637 -13.693 -34.363 1.00 68.88 91 ALA A N 1
ATOM 692 C CA . ALA A 1 91 ? 20.721 -14.405 -35.258 1.00 68.88 91 ALA A CA 1
ATOM 693 C C . ALA A 1 91 ? 20.597 -13.750 -36.649 1.00 68.88 91 ALA A C 1
ATOM 695 O O . ALA A 1 91 ? 20.363 -14.437 -37.640 1.00 68.88 91 ALA A O 1
ATOM 696 N N . LEU A 1 92 ? 20.784 -12.429 -36.729 1.00 76.50 92 LEU A N 1
ATOM 697 C CA . LEU A 1 92 ? 20.751 -11.651 -37.973 1.00 76.50 92 LEU A CA 1
ATOM 698 C C . LEU A 1 92 ? 22.137 -11.475 -38.625 1.00 76.50 92 LEU A C 1
ATOM 700 O O . LEU A 1 92 ? 22.256 -10.749 -39.610 1.00 76.50 92 LEU A O 1
ATOM 704 N N . GLN A 1 93 ? 23.186 -12.109 -38.085 1.00 77.56 93 GLN A N 1
ATOM 705 C CA . GLN A 1 93 ? 24.583 -11.985 -38.530 1.00 77.56 93 GLN A CA 1
ATOM 706 C C . GLN A 1 93 ? 25.117 -10.537 -38.574 1.00 77.56 93 GLN A C 1
ATOM 708 O O . GLN A 1 93 ? 26.015 -10.204 -39.350 1.00 77.56 93 GLN A O 1
ATOM 713 N N . LEU A 1 94 ? 24.612 -9.659 -37.701 1.00 69.81 94 LEU A N 1
ATOM 714 C CA . LEU A 1 94 ? 25.017 -8.251 -37.612 1.00 69.81 94 LEU A CA 1
ATOM 715 C C . LEU A 1 94 ? 26.258 -8.081 -36.717 1.00 69.81 94 LEU A C 1
ATOM 717 O O . LEU A 1 94 ? 26.218 -7.411 -35.684 1.00 69.81 94 LEU A O 1
ATOM 721 N N . GLY A 1 95 ? 27.381 -8.685 -37.119 1.00 64.75 95 GLY A N 1
ATOM 722 C CA . GLY A 1 95 ? 28.590 -8.819 -36.289 1.00 64.75 95 GLY A CA 1
ATOM 723 C C . GLY A 1 95 ? 29.152 -7.508 -35.718 1.00 64.75 95 GLY A C 1
ATOM 724 O O . GLY A 1 95 ? 29.602 -7.479 -34.576 1.00 64.75 95 GLY A O 1
ATOM 725 N N . TYR A 1 96 ? 29.060 -6.393 -36.454 1.00 68.75 96 TYR A N 1
ATOM 726 C CA . TYR A 1 96 ? 29.516 -5.081 -35.965 1.00 68.75 96 TYR A CA 1
ATOM 727 C C . TYR A 1 96 ? 28.689 -4.565 -34.771 1.00 68.75 96 TYR A C 1
ATOM 729 O O . TYR A 1 96 ? 29.229 -3.950 -33.850 1.00 68.75 96 TYR A O 1
ATOM 737 N N . VAL A 1 97 ? 27.379 -4.834 -34.764 1.00 70.31 97 VAL A N 1
ATOM 738 C CA . VAL A 1 97 ? 26.449 -4.361 -33.725 1.00 70.31 97 VAL A CA 1
ATOM 739 C C . VAL A 1 97 ? 26.605 -5.178 -32.441 1.00 70.31 97 VAL A C 1
ATOM 741 O O . VAL A 1 97 ? 26.571 -4.614 -31.349 1.00 70.31 97 VAL A O 1
ATOM 744 N N . VAL A 1 98 ? 26.872 -6.482 -32.564 1.00 73.06 98 VAL A N 1
ATOM 745 C CA . VAL A 1 98 ? 27.128 -7.381 -31.425 1.00 73.06 98 VAL A CA 1
ATOM 746 C C . VAL A 1 98 ? 28.319 -6.893 -30.597 1.00 73.06 98 VAL A C 1
ATOM 748 O O . VAL A 1 98 ? 28.185 -6.672 -29.394 1.00 73.06 98 VAL A O 1
ATOM 751 N N . THR A 1 99 ? 29.453 -6.597 -31.239 1.00 75.25 99 THR A N 1
ATOM 752 C CA . THR A 1 99 ? 30.661 -6.128 -30.538 1.00 75.25 99 THR A CA 1
ATOM 753 C C . THR A 1 99 ? 30.453 -4.792 -29.812 1.00 75.25 99 THR A C 1
ATOM 755 O O . THR A 1 99 ? 31.036 -4.554 -28.750 1.00 75.25 99 THR A O 1
ATOM 758 N N . ALA A 1 100 ? 29.628 -3.893 -30.358 1.00 71.94 100 ALA A N 1
ATOM 759 C CA . ALA A 1 100 ? 29.291 -2.633 -29.695 1.00 71.94 100 ALA A CA 1
ATOM 760 C C . ALA A 1 100 ? 28.436 -2.862 -28.433 1.00 71.94 100 ALA A C 1
ATOM 762 O O . ALA A 1 100 ? 28.680 -2.234 -27.398 1.00 71.94 100 ALA A O 1
ATOM 763 N N . LEU A 1 101 ? 27.483 -3.796 -28.494 1.00 73.31 101 LEU A N 1
ATOM 764 C CA . LEU A 1 101 ? 26.615 -4.146 -27.369 1.00 73.31 101 LEU A CA 1
ATOM 765 C C . LEU A 1 101 ? 27.368 -4.879 -26.247 1.00 73.31 101 LEU A C 1
ATOM 767 O O . LEU A 1 101 ? 27.156 -4.571 -25.075 1.00 73.31 101 LEU A O 1
ATOM 771 N N . GLU A 1 102 ? 28.304 -5.773 -26.575 1.00 80.38 102 GLU A N 1
ATOM 772 C CA . GLU A 1 102 ? 29.159 -6.440 -25.580 1.00 80.38 102 GLU A CA 1
ATOM 773 C C . GLU A 1 102 ? 30.002 -5.439 -24.772 1.00 80.38 102 GLU A C 1
ATOM 775 O O . GLU A 1 102 ? 30.154 -5.566 -23.553 1.00 80.38 102 GLU A O 1
ATOM 780 N N . ARG A 1 103 ? 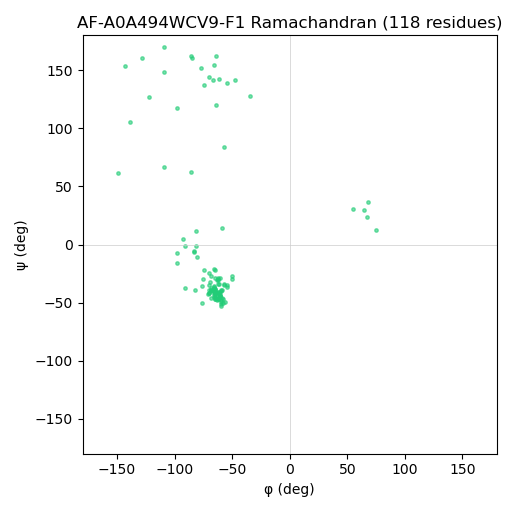30.522 -4.391 -25.428 1.00 78.19 103 ARG A N 1
ATOM 781 C CA . ARG A 1 103 ? 31.268 -3.316 -24.750 1.00 78.19 103 ARG A CA 1
ATOM 782 C C . ARG A 1 103 ? 30.378 -2.513 -23.805 1.00 78.19 103 ARG A C 1
ATOM 784 O O . ARG A 1 103 ? 30.809 -2.203 -22.695 1.00 78.19 103 ARG A O 1
ATOM 791 N N . ALA A 1 104 ? 29.152 -2.197 -24.222 1.00 74.81 104 ALA A N 1
ATOM 792 C CA . ALA A 1 104 ? 28.183 -1.498 -23.383 1.00 74.81 104 ALA A CA 1
ATOM 793 C C . ALA A 1 104 ? 27.789 -2.333 -22.151 1.00 74.81 104 ALA A C 1
ATOM 795 O O . ALA A 1 104 ? 27.766 -1.807 -21.038 1.00 74.81 104 ALA A O 1
ATOM 796 N N . LEU A 1 105 ? 27.573 -3.642 -22.327 1.00 79.38 105 LEU A N 1
ATOM 797 C CA . LEU A 1 105 ? 27.281 -4.569 -21.231 1.00 79.38 105 LEU A CA 1
ATOM 798 C C . LEU A 1 105 ? 28.414 -4.591 -20.191 1.00 79.38 105 LEU A C 1
ATOM 800 O O . LEU A 1 105 ? 28.163 -4.441 -18.997 1.00 79.38 105 LEU A O 1
ATOM 804 N N . LYS A 1 106 ? 29.671 -4.666 -20.645 1.00 83.62 106 LYS A N 1
ATOM 805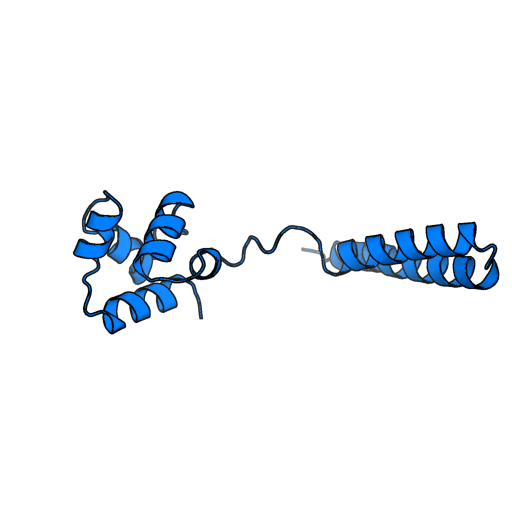 C CA . LYS A 1 106 ? 30.849 -4.674 -19.764 1.00 83.62 106 LYS A CA 1
ATOM 806 C C . LYS A 1 106 ? 30.988 -3.394 -18.927 1.00 83.62 106 LYS A C 1
ATOM 808 O O . LYS A 1 106 ? 31.456 -3.453 -17.789 1.00 83.62 106 LYS A O 1
ATOM 813 N N . LEU A 1 107 ? 30.595 -2.237 -19.467 1.00 78.00 107 LEU A N 1
ATOM 814 C CA . LEU A 1 107 ? 30.598 -0.963 -18.734 1.00 78.00 107 LEU A CA 1
ATOM 815 C C . LEU A 1 107 ? 29.514 -0.924 -17.651 1.00 78.00 107 LEU A C 1
ATOM 817 O O . LEU A 1 107 ? 29.788 -0.483 -16.535 1.00 78.00 107 LEU A O 1
ATOM 821 N N . LEU A 1 108 ? 28.315 -1.426 -17.956 1.00 74.44 108 LEU A N 1
ATOM 822 C CA . LEU A 1 108 ? 27.215 -1.520 -16.993 1.00 74.44 108 LEU A CA 1
ATOM 823 C C . LEU A 1 108 ? 27.565 -2.457 -15.828 1.00 74.44 108 LEU A C 1
ATOM 825 O O . LEU A 1 108 ? 27.452 -2.053 -14.671 1.00 74.44 108 LEU A O 1
ATOM 829 N N . GLU A 1 109 ? 28.094 -3.648 -16.123 1.00 76.12 109 GLU A N 1
ATOM 830 C CA . GLU A 1 109 ? 28.532 -4.625 -15.111 1.00 76.12 109 GLU A CA 1
ATOM 831 C C . GLU A 1 109 ? 29.694 -4.091 -14.244 1.00 76.12 109 GLU A C 1
ATOM 833 O O . GLU A 1 109 ? 29.823 -4.423 -13.063 1.00 76.12 109 GLU A O 1
ATOM 838 N N . SER A 1 110 ? 30.545 -3.224 -14.803 1.00 70.88 110 SER A N 1
ATOM 839 C CA . SER A 1 110 ? 31.653 -2.599 -14.065 1.00 70.88 110 SER A CA 1
ATOM 840 C C . SER A 1 110 ? 31.188 -1.494 -13.109 1.00 70.88 110 SER A C 1
ATOM 842 O O . SER A 1 110 ? 31.804 -1.295 -12.060 1.00 70.88 110 SER A O 1
ATOM 844 N N . ASN A 1 111 ? 30.094 -0.796 -13.425 1.00 62.41 111 ASN A N 1
ATOM 845 C CA . ASN A 1 111 ? 29.565 0.298 -12.608 1.00 62.41 111 ASN A CA 1
ATOM 846 C C . ASN A 1 111 ? 28.969 -0.208 -11.275 1.00 62.41 111 ASN A C 1
ATOM 848 O O . ASN A 1 111 ? 29.116 0.436 -10.235 1.00 62.41 111 ASN A O 1
ATOM 852 N N . GLU A 1 112 ? 28.389 -1.414 -11.261 1.00 55.56 112 GLU A N 1
ATOM 853 C CA . GLU A 1 112 ? 27.880 -2.057 -10.035 1.00 55.56 112 GLU A CA 1
ATOM 854 C C . GLU A 1 112 ? 28.984 -2.402 -9.018 1.00 55.56 112 GLU A C 1
ATOM 856 O O . GLU A 1 112 ? 28.760 -2.371 -7.802 1.00 55.56 112 GLU A O 1
ATOM 861 N N . ARG A 1 113 ? 30.216 -2.660 -9.483 1.00 52.53 113 ARG A N 1
ATOM 862 C CA . ARG A 1 113 ? 31.364 -2.933 -8.596 1.00 52.53 113 ARG A CA 1
ATOM 863 C C . ARG A 1 113 ? 31.916 -1.691 -7.892 1.00 52.53 113 ARG A C 1
ATOM 865 O O . ARG A 1 113 ? 32.580 -1.831 -6.867 1.00 52.53 113 ARG A O 1
ATOM 872 N N . ILE A 1 114 ? 31.674 -0.493 -8.426 1.00 51.12 114 ILE A N 1
ATOM 873 C CA . ILE A 1 114 ? 32.150 0.769 -7.836 1.00 51.12 114 ILE A CA 1
ATOM 874 C C . ILE A 1 114 ? 31.201 1.224 -6.718 1.00 51.12 114 ILE A C 1
ATOM 876 O O . ILE A 1 114 ? 31.653 1.653 -5.660 1.00 51.12 114 ILE A O 1
ATOM 880 N N . VAL A 1 115 ? 29.889 1.052 -6.901 1.00 51.09 115 VAL A N 1
ATOM 881 C CA . VAL A 1 115 ? 28.869 1.451 -5.911 1.00 51.09 115 VAL A CA 1
ATOM 882 C C . VAL A 1 115 ? 28.913 0.585 -4.640 1.00 51.09 115 VAL A C 1
ATOM 884 O O . VAL A 1 115 ? 28.595 1.065 -3.555 1.00 51.09 115 VAL A O 1
ATOM 887 N N . THR A 1 116 ? 29.371 -0.665 -4.738 1.00 51.88 116 THR A N 1
ATOM 888 C CA . THR A 1 116 ? 29.502 -1.599 -3.600 1.00 51.88 116 THR A CA 1
ATOM 889 C C . THR A 1 116 ? 30.792 -1.434 -2.785 1.00 51.88 116 THR A C 1
ATOM 891 O O . THR A 1 116 ? 30.927 -2.052 -1.730 1.00 51.88 116 THR A O 1
ATOM 894 N N . ARG A 1 117 ? 31.730 -0.573 -3.209 1.00 46.88 117 ARG A N 1
ATOM 895 C CA . ARG A 1 117 ? 32.961 -0.239 -2.469 1.00 46.88 117 ARG A CA 1
ATOM 896 C C . ARG A 1 117 ? 32.908 1.192 -1.922 1.00 46.88 117 ARG A C 1
ATOM 898 O O . ARG A 1 117 ? 33.680 2.048 -2.340 1.00 46.88 117 ARG A O 1
ATOM 905 N N . ARG A 1 118 ? 32.016 1.466 -0.969 1.00 35.59 118 ARG A N 1
ATOM 906 C CA . ARG A 1 118 ? 32.128 2.660 -0.111 1.00 35.59 118 ARG A CA 1
ATOM 907 C C . ARG A 1 118 ? 32.774 2.219 1.212 1.00 35.59 118 ARG A C 1
ATOM 909 O O . ARG A 1 118 ? 32.201 1.336 1.847 1.00 35.59 118 ARG A O 1
ATOM 916 N N . PRO A 1 119 ? 33.962 2.723 1.595 1.00 44.22 119 PRO A N 1
ATOM 917 C CA . PRO A 1 119 ? 34.584 2.347 2.861 1.00 44.22 119 PRO A CA 1
ATOM 918 C C . PRO A 1 119 ? 33.797 2.941 4.038 1.00 44.22 119 PRO A C 1
ATOM 920 O O . PRO A 1 119 ? 33.231 4.030 3.909 1.00 44.22 119 PRO A O 1
ATOM 923 N N . SER A 1 120 ? 33.745 2.169 5.127 1.00 45.78 120 SER A N 1
ATOM 924 C CA . SER A 1 120 ? 33.170 2.511 6.434 1.00 45.78 120 SER A CA 1
ATOM 925 C C . SER A 1 120 ? 33.824 3.723 7.085 1.00 45.78 120 SER A C 1
ATOM 927 O O . SER A 1 120 ? 35.045 3.906 6.878 1.00 45.78 120 SER A O 1
#

Nearest PDB structures (foldseek):
  1zz7-assembly1_B-2  TM=7.855E-01  e=7.961E-02  Streptomyces wedmorensis
  2bno-assembly1_A-2  TM=7.892E-01  e=8.905E-02  Streptomyces wedmorensis
  1per-assembly1_L  TM=8.115E-01  e=1.179E-01  Phage 434
  1b0n-assembly1_A  TM=5.196E-01  e=1.179E-01  Bacillus subtilis
  2o38-assembly1_A  TM=5.929E-01  e=1.174E+00  Rhodopseudomonas palustris CGA009

Solvent-accessible surface area (backbone atoms only — not comparable to full-atom values): 6997 Å² total; per-residue (Å²): 136,55,42,46,60,54,51,51,52,54,32,59,76,70,73,53,49,48,39,58,56,10,48,76,65,74,45,60,49,58,49,45,45,29,32,53,76,70,46,47,58,88,65,76,54,74,68,54,33,46,52,50,15,63,73,72,72,47,69,43,72,66,59,42,71,86,88,65,70,73,96,56,53,74,62,54,51,50,50,52,52,50,53,52,51,36,57,53,28,58,77,67,68,38,62,75,60,31,59,56,46,56,55,53,49,55,53,57,64,50,53,59,60,56,73,74,64,70,84,132

Radius of gyration: 23.14 Å; Cα contacts (8 Å, |Δi|>4): 88; chains: 1; bounding box: 50×27×57 Å

Sequence (120 aa):
MGPRIFLDELIQARGETYAGISHLLGRNSAYIQQYVKRGTPASLSARDQDILARYFGMPADFLRPTTASSKTSVNDQAIAHVRAAISACEALQLGYVVTALERALKLLESNERIVTRRPS

Foldseek 3Di:
DALLVVVVVLCVVVVHACQRLCVLLVHHSCVNVCCNPVCPPVADDLSSLVSVCVVSVHDSVSRDGPPDPPPDDPLNVVLVVLVVVLVVCVVVVVVVVNVVSVVVNVVSVVVVVVVVDDDD